Protein AF-A0A4R6CVM8-F1 (afdb_monomer_lite)

Secondary structure (DSSP, 8-state):
---HHHHHHHHHHHHHHHHHHHHHH---HHHHHHHHHTSHHHHHHHH-TTTGGG--HHHHHHHHHHHHH-PPPPHHHHHHHHHHHHHHHHHHHHHHHTT-

Sequence (100 aa):
MLNKKDKTKIQELTDKTVDLIVENMGKSRKEAEQDFQKSDTYAFLWLAKRNIENAHPIILYRMFNSELKAKPIDEEQQSFIDFMTDNTIELITQNTNLGR

Structure (mmCIF, N/CA/C/O backbone):
data_AF-A0A4R6CVM8-F1
#
_entry.id   AF-A0A4R6CVM8-F1
#
loop_
_atom_site.group_PDB
_a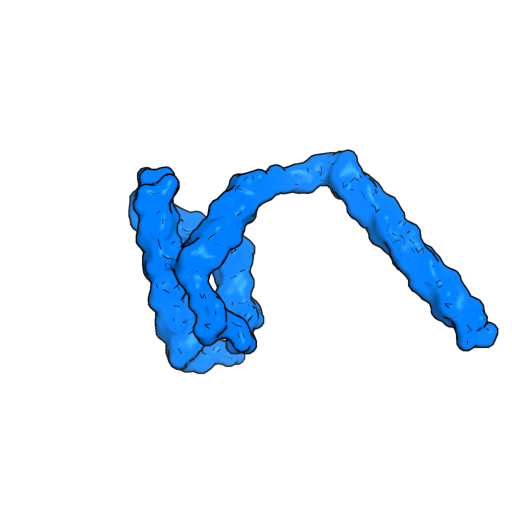tom_site.id
_atom_site.type_symbol
_atom_site.label_atom_id
_atom_site.label_alt_id
_atom_site.label_comp_id
_atom_site.label_asym_id
_atom_site.label_entity_id
_atom_site.label_seq_id
_atom_site.pdbx_PDB_ins_code
_atom_site.Cartn_x
_atom_site.Cartn_y
_atom_site.Cartn_z
_atom_site.occupancy
_atom_site.B_iso_or_equiv
_atom_site.auth_seq_id
_atom_s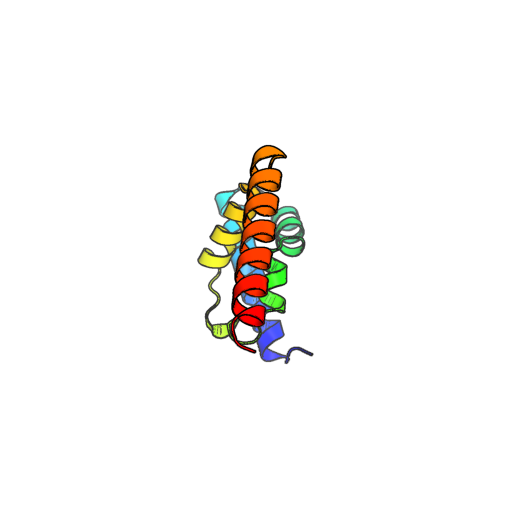ite.auth_comp_id
_atom_site.auth_asym_id
_atom_site.auth_atom_id
_atom_site.pdbx_PDB_model_num
ATOM 1 N N . MET A 1 1 ? 21.695 -5.754 -0.833 1.00 65.94 1 MET A N 1
ATOM 2 C CA . MET A 1 1 ? 21.113 -5.059 0.343 1.00 65.94 1 MET A CA 1
ATOM 3 C C . MET A 1 1 ? 20.666 -3.639 -0.018 1.00 65.94 1 MET A C 1
ATOM 5 O O . MET A 1 1 ? 21.171 -3.107 -1.002 1.00 65.94 1 MET A O 1
ATOM 9 N N . LEU A 1 2 ? 19.685 -3.071 0.696 1.00 73.19 2 LEU A N 1
ATOM 10 C CA . LEU A 1 2 ? 19.306 -1.643 0.625 1.00 73.19 2 LEU A CA 1
ATOM 11 C C . LEU A 1 2 ? 20.267 -0.799 1.468 1.00 73.19 2 LEU A C 1
ATOM 13 O O . LEU A 1 2 ? 20.731 -1.271 2.511 1.00 73.19 2 LEU A O 1
ATOM 17 N N . ASN A 1 3 ? 20.552 0.428 1.029 1.00 83.19 3 ASN A N 1
ATOM 18 C CA . ASN A 1 3 ? 21.408 1.344 1.780 1.00 83.19 3 ASN A CA 1
ATOM 19 C C . ASN A 1 3 ? 20.633 1.970 2.968 1.00 83.19 3 ASN A C 1
ATOM 21 O O . ASN A 1 3 ? 19.417 1.819 3.089 1.00 83.19 3 ASN A O 1
ATOM 25 N N . LYS A 1 4 ? 21.335 2.662 3.876 1.00 84.81 4 LYS A N 1
ATOM 26 C CA . LYS A 1 4 ? 20.716 3.274 5.069 1.00 84.81 4 LYS A CA 1
ATOM 27 C C . LYS A 1 4 ? 19.679 4.354 4.717 1.00 84.81 4 LYS A C 1
ATOM 29 O O . LYS A 1 4 ? 18.637 4.397 5.361 1.00 84.81 4 LYS A O 1
ATOM 34 N N . LYS A 1 5 ? 19.946 5.183 3.701 1.00 86.06 5 LYS A N 1
ATOM 35 C CA . LYS A 1 5 ? 19.048 6.255 3.235 1.00 86.06 5 LYS A CA 1
ATOM 36 C C . LYS A 1 5 ? 17.721 5.673 2.740 1.00 86.06 5 LYS A C 1
ATOM 38 O O . LYS A 1 5 ? 16.665 6.140 3.154 1.00 86.06 5 LYS A O 1
ATOM 43 N N . ASP A 1 6 ? 17.778 4.617 1.932 1.00 85.69 6 ASP A N 1
ATOM 44 C CA . ASP A 1 6 ? 16.592 3.962 1.378 1.00 85.69 6 ASP A CA 1
ATOM 45 C C . ASP A 1 6 ? 15.730 3.358 2.491 1.00 85.69 6 ASP A C 1
ATOM 47 O O . ASP A 1 6 ? 14.516 3.522 2.486 1.00 85.69 6 ASP A O 1
ATOM 51 N N . LYS A 1 7 ? 16.352 2.714 3.490 1.00 87.00 7 LYS A N 1
ATOM 52 C CA . LYS A 1 7 ? 15.630 2.154 4.646 1.00 87.00 7 LYS A CA 1
ATOM 53 C C . LYS A 1 7 ? 14.907 3.235 5.449 1.00 87.00 7 LYS A C 1
ATOM 55 O O . LYS A 1 7 ? 13.743 3.056 5.788 1.00 87.00 7 LYS A O 1
ATOM 60 N N . THR A 1 8 ? 15.574 4.358 5.728 1.00 90.00 8 THR A N 1
ATOM 61 C CA . THR A 1 8 ? 14.941 5.497 6.409 1.00 90.00 8 THR A CA 1
ATOM 62 C C . THR A 1 8 ? 13.774 6.044 5.594 1.00 90.00 8 THR A C 1
ATOM 64 O O . THR A 1 8 ? 12.723 6.337 6.157 1.00 90.00 8 THR A O 1
ATOM 67 N N . LYS A 1 9 ? 13.925 6.139 4.268 1.00 89.62 9 LYS A N 1
ATOM 68 C CA . LYS A 1 9 ? 12.856 6.638 3.402 1.00 89.62 9 LYS A CA 1
ATOM 69 C C . LYS A 1 9 ? 11.662 5.689 3.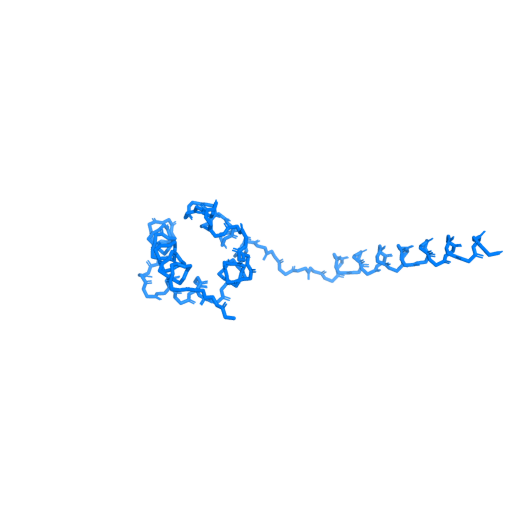342 1.00 89.62 9 LYS A C 1
ATOM 71 O O . LYS A 1 9 ? 10.528 6.149 3.409 1.00 89.62 9 LYS A O 1
ATOM 76 N N . ILE A 1 10 ? 11.910 4.381 3.259 1.00 90.75 10 ILE A N 1
ATOM 77 C CA . ILE A 1 10 ? 10.861 3.358 3.327 1.00 90.75 10 ILE A CA 1
ATOM 78 C C . ILE A 1 10 ? 10.096 3.479 4.645 1.00 90.75 10 ILE A C 1
ATOM 80 O O . ILE A 1 10 ? 8.870 3.469 4.613 1.00 90.75 10 ILE A O 1
ATOM 84 N N . GLN A 1 11 ? 10.782 3.657 5.779 1.00 92.75 11 GLN A N 1
ATOM 85 C CA . GLN A 1 11 ? 10.104 3.847 7.064 1.00 92.75 11 GLN A CA 1
ATOM 86 C C . GLN A 1 11 ? 9.211 5.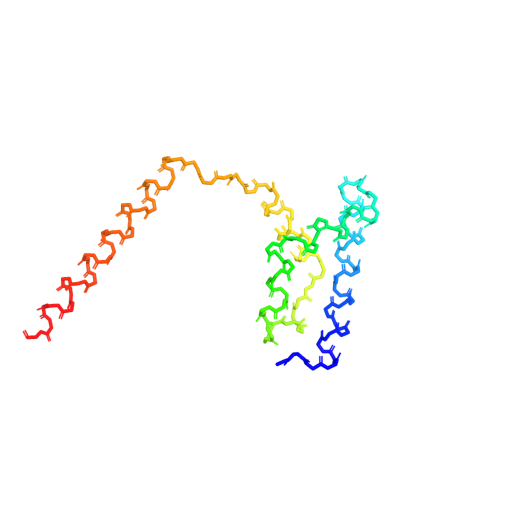096 7.055 1.00 92.75 11 GLN A C 1
ATOM 88 O O . GLN A 1 11 ? 8.036 5.001 7.382 1.00 92.75 11 GLN A O 1
ATOM 93 N N . GLU A 1 12 ? 9.723 6.239 6.586 1.00 94.19 12 GLU A N 1
ATOM 94 C CA . GLU A 1 12 ? 8.943 7.484 6.493 1.00 94.19 12 GLU A CA 1
ATOM 95 C C . GLU A 1 12 ? 7.693 7.323 5.606 1.00 94.19 12 GLU A C 1
ATOM 97 O O . GLU A 1 12 ? 6.609 7.801 5.940 1.00 94.19 12 GLU A O 1
ATOM 102 N N . LEU A 1 13 ? 7.840 6.647 4.463 1.00 94.19 13 LEU A N 1
ATOM 103 C CA . LEU A 1 13 ? 6.731 6.349 3.557 1.00 94.19 13 LEU A CA 1
ATOM 104 C C . LEU A 1 13 ? 5.721 5.397 4.199 1.00 94.19 13 LEU A C 1
ATOM 106 O O . LEU A 1 13 ? 4.520 5.574 4.009 1.00 94.19 13 LEU A O 1
ATOM 110 N N . THR A 1 14 ? 6.205 4.421 4.964 1.00 94.94 14 THR A N 1
ATOM 111 C CA . THR A 1 14 ? 5.373 3.458 5.691 1.00 94.94 14 THR A CA 1
ATOM 112 C C . THR A 1 14 ? 4.527 4.177 6.727 1.00 94.94 14 THR A C 1
ATOM 114 O O . THR A 1 14 ? 3.306 4.085 6.664 1.00 94.94 14 THR A O 1
ATOM 117 N N . ASP A 1 15 ? 5.151 4.966 7.601 1.00 97.12 15 ASP A N 1
ATOM 118 C CA . ASP A 1 15 ? 4.463 5.670 8.685 1.00 97.12 15 ASP A CA 1
ATOM 119 C C . ASP A 1 15 ? 3.357 6.583 8.142 1.00 97.12 15 ASP A C 1
ATOM 121 O O . ASP A 1 15 ? 2.210 6.498 8.578 1.00 97.12 15 ASP A O 1
ATOM 125 N N . LYS A 1 16 ? 3.671 7.382 7.113 1.00 97.56 16 LYS A N 1
ATOM 126 C CA . LYS A 1 16 ? 2.703 8.287 6.472 1.00 97.56 16 LYS A CA 1
ATOM 127 C C . LYS A 1 16 ? 1.584 7.548 5.740 1.00 97.56 16 LYS A C 1
ATOM 129 O O . LYS A 1 16 ? 0.473 8.059 5.643 1.00 97.56 16 LYS A O 1
ATOM 134 N N . THR A 1 17 ? 1.863 6.373 5.179 1.00 96.44 17 THR A N 1
ATOM 135 C CA . THR A 1 17 ? 0.824 5.568 4.518 1.00 96.44 17 THR A CA 1
ATOM 136 C C . THR A 1 17 ? -0.096 4.926 5.552 1.00 96.44 17 THR A C 1
ATOM 138 O O . THR A 1 17 ? -1.309 4.917 5.362 1.00 96.44 17 THR A O 1
ATOM 141 N N . VAL A 1 18 ? 0.458 4.457 6.672 1.00 97.81 18 VAL A N 1
ATOM 142 C CA . VAL A 1 18 ? -0.310 3.935 7.809 1.00 97.81 18 VAL A CA 1
ATOM 143 C C . VAL A 1 18 ? -1.223 5.013 8.392 1.00 97.81 18 VAL A C 1
ATOM 145 O O . VAL A 1 18 ? -2.388 4.720 8.648 1.00 97.81 18 VAL A O 1
ATOM 148 N N . ASP A 1 19 ? -0.751 6.255 8.526 1.00 97.94 19 ASP A N 1
ATOM 149 C CA . ASP A 1 19 ? -1.587 7.386 8.962 1.00 97.94 19 ASP A CA 1
ATOM 150 C C . ASP A 1 19 ? -2.816 7.559 8.057 1.00 97.94 19 ASP A C 1
ATOM 152 O O . ASP A 1 19 ? -3.946 7.612 8.541 1.00 97.94 19 ASP A O 1
ATOM 156 N N . LEU A 1 20 ? -2.618 7.531 6.734 1.00 97.56 20 LEU A N 1
ATOM 157 C CA . LEU A 1 20 ? -3.717 7.611 5.767 1.00 97.56 20 LEU A CA 1
ATOM 158 C C . LEU A 1 20 ? -4.690 6.429 5.887 1.00 97.56 20 LEU A C 1
ATOM 160 O O . LEU A 1 20 ? -5.900 6.619 5.765 1.00 97.56 20 LEU A O 1
ATOM 164 N N . ILE A 1 21 ? -4.191 5.215 6.134 1.00 96.88 21 ILE A N 1
ATOM 165 C CA . ILE A 1 21 ? -5.037 4.031 6.352 1.00 96.88 21 ILE A CA 1
ATOM 166 C C . ILE A 1 21 ? -5.893 4.216 7.612 1.00 96.88 21 ILE A C 1
ATOM 168 O O . ILE A 1 21 ? -7.095 3.959 7.566 1.00 96.88 21 ILE A O 1
ATOM 172 N N . VAL A 1 22 ? -5.305 4.690 8.714 1.00 97.38 22 VAL A N 1
ATOM 173 C CA . VAL A 1 22 ? -6.030 4.978 9.963 1.00 97.38 22 VAL A CA 1
ATOM 174 C C . VAL A 1 22 ? -7.137 6.002 9.719 1.00 97.38 22 VAL A C 1
ATOM 176 O O . VAL A 1 22 ? -8.294 5.739 10.043 1.00 97.38 22 VAL A O 1
ATOM 179 N N . GLU A 1 23 ? -6.801 7.132 9.092 1.00 95.94 23 GLU A N 1
ATOM 180 C CA . GLU A 1 23 ? -7.737 8.229 8.821 1.00 95.94 23 GLU A CA 1
ATOM 181 C C . GLU A 1 23 ? -8.908 7.809 7.927 1.00 95.94 23 GLU A C 1
ATOM 183 O O . GLU A 1 23 ? -10.044 8.220 8.158 1.00 95.94 23 GLU A O 1
ATOM 188 N N . ASN A 1 24 ? -8.649 6.993 6.901 1.00 95.00 24 ASN A N 1
ATOM 189 C CA . ASN A 1 24 ? -9.646 6.691 5.873 1.00 95.00 24 ASN A CA 1
ATOM 190 C C . ASN A 1 24 ? -10.407 5.382 6.107 1.00 95.00 24 ASN A C 1
ATOM 192 O O . ASN A 1 24 ? -11.495 5.209 5.561 1.00 95.00 24 ASN A O 1
ATOM 196 N N . MET A 1 25 ? -9.842 4.443 6.868 1.00 92.38 25 MET A N 1
ATOM 197 C CA . MET A 1 25 ? -10.441 3.122 7.088 1.00 92.38 25 MET A CA 1
ATOM 198 C C . MET A 1 25 ? -10.920 2.904 8.524 1.00 92.38 25 MET A C 1
ATOM 200 O O . MET A 1 25 ? -11.513 1.864 8.802 1.00 92.38 25 MET A O 1
ATOM 204 N N . GLY A 1 26 ? -10.660 3.845 9.440 1.00 88.69 26 GLY A N 1
ATOM 205 C CA . GLY A 1 26 ? -11.081 3.744 10.841 1.00 88.69 26 GLY A CA 1
ATOM 206 C C . GLY A 1 26 ? -10.402 2.610 11.617 1.00 88.69 26 GLY A C 1
ATOM 207 O O . GLY A 1 26 ? -10.922 2.172 12.641 1.00 88.69 26 GLY A O 1
ATOM 208 N N . LYS A 1 27 ? -9.262 2.109 11.126 1.00 91.56 27 LYS A N 1
ATOM 209 C CA . LYS A 1 27 ? -8.466 1.063 11.785 1.00 91.56 27 LYS A CA 1
ATOM 210 C C . LYS A 1 27 ? -7.601 1.657 12.890 1.00 91.56 27 LYS A C 1
ATOM 212 O O . LYS A 1 27 ? -7.176 2.808 12.795 1.00 91.56 27 LYS A O 1
ATOM 217 N N . SER A 1 28 ? -7.261 0.865 13.908 1.00 97.06 28 SER A N 1
ATOM 218 C CA . SER A 1 28 ? -6.201 1.278 14.831 1.00 97.06 28 SER A CA 1
ATOM 219 C C . SER A 1 28 ? -4.857 1.352 14.096 1.00 97.06 28 SER A C 1
ATOM 221 O O . SER A 1 28 ? -4.624 0.622 13.130 1.00 97.06 28 SER A O 1
ATOM 223 N N . ARG A 1 29 ? -3.929 2.195 14.571 1.00 96.50 29 ARG A N 1
ATOM 224 C CA . ARG A 1 29 ? -2.588 2.309 13.965 1.00 96.50 29 ARG A CA 1
ATOM 225 C C . ARG A 1 29 ? -1.882 0.956 13.861 1.00 96.50 29 ARG A C 1
ATOM 227 O O . ARG A 1 29 ? -1.277 0.660 12.840 1.00 96.50 29 ARG A O 1
ATOM 234 N N . LYS A 1 30 ? -1.994 0.131 14.906 1.00 97.12 30 LYS A N 1
ATOM 235 C CA . LYS A 1 30 ? -1.362 -1.192 14.964 1.00 97.12 30 LYS A CA 1
ATOM 236 C C . LYS A 1 30 ? -1.923 -2.140 13.903 1.00 97.12 30 LYS A C 1
ATOM 238 O O . LYS A 1 30 ? -1.151 -2.834 13.253 1.00 97.12 30 LYS A O 1
ATOM 243 N N . GLU A 1 31 ? -3.242 -2.171 13.727 1.00 96.75 31 GLU A N 1
ATOM 244 C CA . GLU A 1 31 ? -3.882 -2.989 12.687 1.00 96.75 31 GLU A CA 1
ATOM 245 C C . GLU A 1 31 ? -3.522 -2.480 11.290 1.00 96.75 31 GLU A C 1
ATOM 247 O O . GLU A 1 31 ? -3.135 -3.265 10.432 1.00 96.75 31 GLU A O 1
ATOM 252 N N . ALA A 1 32 ? -3.574 -1.162 11.078 1.00 97.06 32 ALA A N 1
ATOM 253 C CA . ALA A 1 32 ? -3.198 -0.538 9.814 1.00 97.06 32 ALA A CA 1
ATOM 254 C C . ALA A 1 32 ? -1.747 -0.854 9.417 1.00 97.06 32 ALA A C 1
ATOM 256 O O . ALA A 1 32 ? -1.481 -1.185 8.265 1.00 97.06 32 ALA A O 1
ATOM 257 N N . GLU A 1 33 ? -0.816 -0.796 10.371 1.00 97.12 33 GLU A N 1
ATOM 258 C CA . GLU A 1 33 ? 0.587 -1.137 10.145 1.00 97.12 33 GLU A CA 1
ATOM 259 C C . GLU A 1 33 ? 0.775 -2.620 9.812 1.00 97.12 33 GLU A C 1
ATOM 261 O O . GLU A 1 33 ? 1.474 -2.947 8.854 1.00 97.12 33 GLU A O 1
ATOM 266 N N . GLN A 1 34 ? 0.120 -3.519 10.553 1.00 96.62 34 GLN A N 1
ATOM 267 C CA . GLN A 1 34 ? 0.197 -4.959 10.298 1.00 96.62 34 GLN A CA 1
ATOM 268 C C . GLN A 1 34 ? -0.371 -5.344 8.931 1.00 96.62 34 GLN A C 1
ATOM 270 O O . GLN A 1 34 ? 0.229 -6.164 8.235 1.00 96.62 34 GLN A O 1
ATOM 275 N N . ASP A 1 35 ? -1.507 -4.766 8.548 1.00 95.00 35 ASP A N 1
ATOM 276 C CA . ASP A 1 35 ? -2.132 -5.036 7.255 1.00 95.00 35 ASP A CA 1
ATOM 277 C C . ASP A 1 35 ? -1.291 -4.473 6.113 1.00 95.00 35 ASP A C 1
ATOM 279 O O . ASP A 1 35 ? -1.045 -5.162 5.124 1.00 95.00 35 ASP A O 1
ATOM 283 N N . PHE A 1 36 ? -0.787 -3.245 6.264 1.00 96.19 36 PHE A N 1
ATOM 284 C CA . PHE A 1 36 ? 0.060 -2.638 5.249 1.00 96.19 36 PHE A CA 1
ATOM 285 C C . PHE A 1 36 ? 1.364 -3.420 5.069 1.00 96.19 36 PHE A C 1
ATOM 287 O O . PHE A 1 36 ? 1.727 -3.722 3.941 1.00 96.19 36 PHE A O 1
ATOM 294 N N . GLN A 1 37 ? 2.041 -3.840 6.140 1.00 94.88 37 GLN A N 1
ATOM 295 C CA . GLN A 1 37 ? 3.292 -4.609 6.038 1.00 94.88 37 GLN A CA 1
ATOM 296 C C . GLN A 1 37 ? 3.131 -5.987 5.375 1.00 94.88 37 GLN A C 1
ATOM 298 O O . GLN A 1 37 ? 4.107 -6.525 4.852 1.00 94.88 37 GLN A O 1
ATOM 303 N N . LYS A 1 38 ? 1.923 -6.563 5.388 1.00 94.50 38 LYS A N 1
ATOM 304 C CA . LYS A 1 38 ? 1.600 -7.826 4.702 1.00 94.50 38 LYS A CA 1
ATOM 305 C C . LYS A 1 38 ? 1.176 -7.641 3.245 1.00 94.50 38 LYS A C 1
ATOM 307 O O . LYS A 1 38 ? 1.009 -8.639 2.554 1.00 94.50 38 LYS A O 1
ATOM 312 N N . SER A 1 39 ? 0.978 -6.401 2.809 1.00 93.44 39 SER A N 1
ATOM 313 C CA . SER A 1 39 ? 0.446 -6.086 1.487 1.00 93.44 39 SER A CA 1
ATOM 314 C C . SER A 1 39 ? 1.485 -6.220 0.375 1.00 93.44 39 SER A C 1
ATOM 3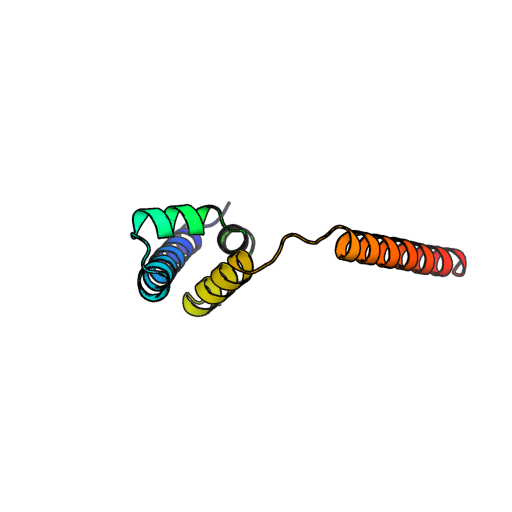16 O O . SER A 1 39 ? 2.678 -5.947 0.571 1.00 93.44 39 SER A O 1
ATOM 318 N N . ASP A 1 40 ? 1.018 -6.543 -0.827 1.00 91.19 40 ASP A N 1
ATOM 319 C CA . ASP A 1 40 ? 1.833 -6.518 -2.045 1.00 91.19 40 ASP A CA 1
ATOM 320 C C . ASP A 1 40 ? 2.344 -5.102 -2.332 1.00 91.19 40 ASP A C 1
ATOM 322 O O . ASP A 1 40 ? 3.474 -4.903 -2.792 1.00 91.19 40 ASP A O 1
ATOM 326 N N . THR A 1 41 ? 1.548 -4.094 -1.974 1.00 91.56 41 THR A N 1
ATOM 327 C CA . THR A 1 41 ? 1.943 -2.684 -2.032 1.00 91.56 41 THR A CA 1
ATOM 328 C C . THR A 1 41 ? 3.204 -2.403 -1.205 1.00 91.56 41 THR A C 1
ATOM 330 O O . THR A 1 41 ? 4.107 -1.688 -1.656 1.00 91.56 41 THR A O 1
ATOM 333 N N . TYR A 1 42 ? 3.309 -2.978 -0.005 1.00 91.75 42 TYR A N 1
ATOM 334 C CA . TYR A 1 42 ? 4.503 -2.853 0.829 1.00 91.75 42 TYR A CA 1
ATOM 335 C C . TYR A 1 42 ? 5.670 -3.679 0.289 1.00 91.75 42 TYR A C 1
ATOM 337 O O . TYR A 1 42 ? 6.798 -3.190 0.260 1.00 91.75 42 TYR A O 1
ATOM 345 N N . ALA A 1 43 ? 5.427 -4.888 -0.222 1.00 89.12 43 ALA A N 1
ATOM 346 C CA . ALA A 1 43 ? 6.473 -5.669 -0.884 1.00 89.12 43 ALA A CA 1
ATOM 347 C C . ALA A 1 43 ? 7.087 -4.905 -2.076 1.00 89.12 43 ALA A C 1
ATOM 349 O O . ALA A 1 43 ? 8.312 -4.876 -2.245 1.00 89.12 43 ALA A O 1
ATOM 350 N N . PHE A 1 44 ? 6.259 -4.198 -2.852 1.00 84.94 44 PHE A N 1
ATOM 351 C CA . PHE A 1 44 ? 6.704 -3.377 -3.977 1.00 84.94 44 PHE A CA 1
ATOM 352 C C . PHE A 1 44 ? 7.673 -2.261 -3.557 1.00 84.94 44 PHE A C 1
ATOM 354 O O . PHE A 1 44 ? 8.666 -2.027 -4.249 1.00 84.94 44 PHE A O 1
ATOM 361 N N . LEU A 1 45 ? 7.463 -1.621 -2.399 1.00 84.31 45 LEU A N 1
ATOM 362 C CA . LEU A 1 45 ? 8.385 -0.614 -1.846 1.00 84.31 45 LEU A CA 1
ATOM 363 C C . LEU A 1 45 ? 9.808 -1.155 -1.653 1.00 84.31 45 LEU A C 1
ATOM 365 O O . LEU A 1 45 ? 10.781 -0.440 -1.899 1.00 84.31 45 LEU A O 1
ATOM 369 N N . TRP A 1 46 ? 9.941 -2.417 -1.241 1.00 81.00 46 TRP A N 1
ATOM 370 C CA . TRP A 1 46 ? 11.240 -3.057 -1.019 1.00 81.00 46 TRP A CA 1
ATOM 371 C C . TRP A 1 46 ? 11.909 -3.523 -2.317 1.00 81.00 46 TRP A C 1
ATOM 373 O O . TRP A 1 46 ? 13.142 -3.517 -2.414 1.00 81.00 46 TRP A O 1
ATOM 383 N N . LEU A 1 47 ? 11.114 -3.906 -3.319 1.00 77.81 47 LEU A N 1
ATOM 384 C CA . LEU A 1 47 ? 11.595 -4.370 -4.623 1.00 77.81 47 LEU A CA 1
ATOM 385 C C . LEU A 1 47 ? 11.987 -3.207 -5.547 1.00 77.81 47 LEU A C 1
ATOM 387 O O . LEU A 1 47 ? 12.964 -3.298 -6.295 1.00 77.81 47 LEU A O 1
ATOM 391 N N . ALA A 1 48 ? 11.281 -2.081 -5.464 1.00 66.88 48 ALA A N 1
ATOM 392 C CA . ALA A 1 48 ? 11.415 -0.955 -6.378 1.00 66.88 48 ALA A CA 1
ATOM 393 C C . ALA A 1 48 ? 12.582 -0.010 -6.027 1.00 66.88 48 ALA A C 1
ATOM 395 O O . ALA A 1 48 ? 12.407 1.206 -5.967 1.00 66.88 48 ALA A O 1
ATOM 396 N N . LYS A 1 49 ? 13.806 -0.538 -5.861 1.00 63.31 49 LYS A N 1
ATOM 397 C CA . LYS A 1 49 ? 15.017 0.239 -5.502 1.00 63.31 49 LYS A CA 1
ATOM 398 C C . LYS A 1 49 ? 15.242 1.523 -6.309 1.00 63.31 49 LYS A C 1
ATOM 400 O O . LYS A 1 49 ? 15.854 2.450 -5.797 1.00 63.31 49 LYS A O 1
ATOM 405 N N . ARG A 1 50 ? 14.796 1.572 -7.569 1.00 59.22 50 ARG A N 1
ATOM 406 C CA . ARG A 1 50 ? 14.951 2.743 -8.450 1.00 59.22 50 ARG A CA 1
ATOM 407 C C . ARG A 1 50 ? 13.817 3.773 -8.341 1.00 59.22 50 ARG A C 1
ATOM 409 O O . ARG A 1 50 ? 13.990 4.878 -8.831 1.00 59.22 50 ARG A O 1
ATOM 416 N N . ASN A 1 51 ? 12.707 3.444 -7.675 1.00 63.25 51 ASN A N 1
ATOM 417 C CA . ASN A 1 51 ? 11.508 4.289 -7.604 1.00 63.25 51 ASN A CA 1
ATOM 418 C C . ASN A 1 51 ? 11.143 4.754 -6.183 1.00 63.25 51 ASN A C 1
ATOM 420 O O . ASN A 1 51 ? 10.168 5.485 -6.037 1.00 63.25 51 ASN A O 1
ATOM 424 N N . ILE A 1 52 ? 11.915 4.397 -5.145 1.00 72.56 52 ILE A N 1
ATOM 425 C CA . ILE A 1 52 ? 11.649 4.827 -3.754 1.00 72.56 52 ILE A CA 1
ATOM 426 C C . ILE A 1 52 ? 11.629 6.359 -3.632 1.00 72.56 52 ILE A C 1
ATOM 428 O O . ILE A 1 52 ? 10.815 6.902 -2.890 1.00 72.56 52 ILE A O 1
ATOM 432 N N . GLU A 1 53 ? 12.479 7.071 -4.380 1.00 71.06 53 GLU A N 1
ATOM 433 C CA . GLU A 1 53 ? 12.515 8.543 -4.354 1.00 71.06 53 GLU A CA 1
ATOM 434 C C . GLU A 1 53 ? 11.246 9.189 -4.936 1.00 71.06 53 GLU A C 1
ATOM 436 O O . GLU A 1 53 ? 10.890 10.291 -4.529 1.00 71.06 53 GLU A O 1
ATOM 441 N N . ASN A 1 54 ? 10.532 8.481 -5.816 1.00 74.25 54 ASN A N 1
ATOM 442 C CA . ASN A 1 54 ? 9.294 8.950 -6.444 1.00 74.25 54 ASN A CA 1
ATOM 443 C C . ASN A 1 54 ? 8.032 8.382 -5.776 1.00 74.25 54 ASN A C 1
ATOM 445 O O . ASN A 1 54 ? 6.915 8.727 -6.163 1.00 74.25 54 ASN A O 1
ATOM 449 N N . ALA A 1 55 ? 8.185 7.492 -4.793 1.00 85.00 55 ALA A N 1
ATOM 450 C CA . ALA A 1 55 ? 7.059 6.932 -4.067 1.00 85.00 55 ALA A CA 1
ATOM 451 C C . ALA A 1 55 ? 6.412 8.008 -3.183 1.00 85.00 55 ALA A C 1
ATOM 453 O O . ALA A 1 55 ? 7.091 8.790 -2.516 1.00 85.00 55 ALA A O 1
ATOM 454 N N . HIS A 1 56 ? 5.079 8.030 -3.162 1.00 91.00 56 HIS A N 1
ATOM 455 C CA . HIS A 1 56 ? 4.302 9.007 -2.406 1.00 91.00 56 HIS A CA 1
ATOM 456 C C . HIS A 1 56 ? 3.258 8.299 -1.529 1.00 91.00 56 HIS A C 1
ATOM 458 O O . HIS A 1 56 ? 2.549 7.433 -2.048 1.00 91.00 56 HIS A O 1
ATOM 464 N N . PRO A 1 57 ? 3.081 8.680 -0.246 1.00 93.75 57 PRO A N 1
ATOM 465 C CA . PRO A 1 57 ? 2.157 8.002 0.673 1.00 93.75 57 PRO A CA 1
ATOM 466 C C . PRO A 1 57 ? 0.722 7.877 0.149 1.00 93.75 57 PRO A C 1
ATOM 468 O O . PRO A 1 57 ? 0.109 6.824 0.253 1.00 93.75 57 PRO A O 1
ATOM 471 N N . ILE A 1 58 ? 0.200 8.920 -0.509 1.00 93.06 58 ILE A N 1
ATOM 472 C CA . ILE A 1 58 ? -1.141 8.884 -1.126 1.00 93.06 58 ILE A CA 1
ATOM 473 C C . ILE A 1 58 ? -1.242 7.813 -2.224 1.00 93.06 58 ILE A C 1
ATOM 475 O O . ILE A 1 58 ? -2.279 7.167 -2.356 1.00 93.06 58 ILE A O 1
ATOM 479 N N . ILE A 1 59 ? -0.186 7.627 -3.022 1.00 91.00 59 ILE A N 1
ATOM 480 C CA . ILE A 1 59 ? -0.169 6.611 -4.083 1.00 91.00 59 ILE A CA 1
ATOM 481 C C . ILE A 1 59 ? -0.141 5.223 -3.448 1.00 91.00 59 ILE A C 1
ATOM 483 O O . ILE A 1 59 ? -0.943 4.375 -3.824 1.00 91.00 59 ILE A O 1
ATOM 487 N N . LEU A 1 60 ? 0.711 5.025 -2.441 1.00 92.81 60 LEU A N 1
ATOM 488 C CA . LEU A 1 60 ? 0.804 3.769 -1.697 1.00 92.81 60 LEU A CA 1
ATOM 489 C C . LEU A 1 60 ? -0.528 3.416 -1.024 1.00 92.81 60 LEU A C 1
ATOM 491 O O . LEU A 1 60 ? -1.011 2.302 -1.170 1.00 92.81 60 LEU A O 1
ATOM 495 N N . TYR A 1 61 ? -1.190 4.380 -0.386 1.00 94.38 61 TYR A N 1
ATOM 496 C CA . TYR A 1 61 ? -2.525 4.183 0.177 1.00 94.38 61 TYR A CA 1
ATOM 497 C C . TYR A 1 61 ? -3.551 3.769 -0.891 1.00 94.38 61 TYR A C 1
ATOM 499 O O . TYR A 1 61 ? -4.333 2.845 -0.678 1.00 94.38 61 TYR A O 1
ATOM 507 N N . ARG A 1 62 ? -3.551 4.419 -2.062 1.00 92.19 62 ARG A N 1
ATOM 508 C CA . ARG A 1 62 ? -4.462 4.061 -3.164 1.00 92.19 62 ARG A CA 1
ATOM 509 C C . ARG A 1 62 ? -4.184 2.666 -3.716 1.00 92.19 62 ARG A C 1
ATOM 511 O O . ARG A 1 62 ? -5.142 1.957 -4.020 1.00 92.19 62 ARG A O 1
ATOM 518 N N . MET A 1 63 ? -2.914 2.283 -3.842 1.00 92.12 63 MET A N 1
ATOM 519 C CA . MET A 1 63 ? -2.510 0.939 -4.262 1.00 92.12 63 MET A CA 1
ATOM 520 C C . MET A 1 63 ? -2.988 -0.102 -3.253 1.00 92.12 63 MET A C 1
ATOM 522 O O . MET A 1 63 ? -3.719 -1.005 -3.639 1.00 92.12 63 MET A O 1
ATOM 526 N N . PHE A 1 64 ? -2.715 0.110 -1.966 1.00 93.56 64 PHE A N 1
ATOM 527 C CA . PHE A 1 64 ? -3.175 -0.760 -0.886 1.00 93.56 64 PHE A CA 1
ATOM 528 C C . PHE A 1 64 ? -4.704 -0.888 -0.859 1.00 93.56 64 PHE A C 1
ATOM 530 O O . PHE A 1 64 ? -5.254 -1.981 -0.805 1.00 93.56 64 PHE A O 1
ATOM 537 N N . ASN A 1 65 ? -5.432 0.223 -0.974 1.00 92.12 65 ASN A N 1
ATOM 538 C CA . ASN A 1 65 ? -6.894 0.188 -1.022 1.00 92.12 65 ASN A CA 1
ATOM 539 C C . ASN A 1 65 ? -7.427 -0.524 -2.279 1.00 92.12 65 ASN A C 1
ATOM 541 O O . ASN A 1 65 ? -8.513 -1.098 -2.249 1.00 92.12 65 ASN A O 1
ATOM 545 N N . SER A 1 66 ? -6.692 -0.470 -3.392 1.00 90.56 66 SER A N 1
ATOM 546 C CA . SER A 1 66 ? -7.047 -1.197 -4.616 1.00 90.56 66 SER A CA 1
ATOM 547 C C . SER A 1 66 ? -6.777 -2.689 -4.466 1.00 90.56 66 SER A C 1
ATOM 549 O O . SER A 1 66 ? -7.625 -3.481 -4.850 1.00 90.56 66 SER A O 1
ATOM 551 N N . GLU A 1 67 ? -5.657 -3.061 -3.848 1.00 91.25 67 GLU A N 1
ATOM 552 C CA . GLU A 1 67 ? -5.303 -4.436 -3.484 1.00 91.25 67 GLU A CA 1
ATOM 553 C C . GLU A 1 67 ? -6.383 -5.072 -2.600 1.00 91.25 67 GLU A C 1
ATOM 555 O O . GLU A 1 67 ? -6.875 -6.148 -2.910 1.00 91.25 67 GLU A O 1
ATOM 560 N N . LEU A 1 68 ? -6.867 -4.361 -1.576 1.00 88.44 68 LEU A N 1
ATOM 561 C CA . LEU A 1 68 ? -7.961 -4.846 -0.724 1.00 88.44 68 LEU A CA 1
ATOM 562 C C . LEU A 1 68 ? -9.296 -5.035 -1.462 1.00 88.44 68 LEU A C 1
ATOM 564 O O . LEU A 1 68 ? -10.142 -5.814 -1.026 1.00 88.44 68 LEU A O 1
ATOM 568 N N . LYS A 1 69 ? -9.522 -4.273 -2.535 1.00 84.06 69 LYS A N 1
ATOM 569 C CA . LYS A 1 69 ? -10.737 -4.345 -3.363 1.00 84.06 69 LYS A CA 1
ATOM 570 C C . LYS A 1 69 ? -10.589 -5.301 -4.536 1.00 84.06 69 LYS A C 1
ATOM 572 O O . LYS A 1 69 ? -11.597 -5.602 -5.181 1.00 84.06 69 LYS A O 1
ATOM 577 N N . ALA A 1 70 ? -9.366 -5.732 -4.838 1.00 78.81 70 ALA A N 1
ATOM 578 C CA . ALA A 1 70 ? -9.117 -6.719 -5.862 1.00 78.81 70 ALA A CA 1
ATOM 579 C C . ALA A 1 70 ? -9.838 -7.993 -5.428 1.00 78.81 70 ALA A C 1
ATOM 581 O O . ALA A 1 70 ? -9.559 -8.572 -4.378 1.00 78.81 70 ALA A O 1
ATOM 582 N N . LYS A 1 71 ? -10.844 -8.386 -6.209 1.00 64.56 71 LYS A N 1
ATOM 583 C CA . LYS A 1 71 ? -11.473 -9.682 -6.006 1.00 64.56 71 LYS A CA 1
ATOM 584 C C . LYS A 1 71 ? -10.428 -10.754 -6.325 1.00 64.56 71 LYS A C 1
ATOM 586 O O . LYS A 1 71 ? -9.602 -10.523 -7.213 1.00 64.56 71 LYS A O 1
ATOM 591 N N . PRO A 1 72 ? -10.469 -11.913 -5.648 1.00 65.88 72 PRO A N 1
ATOM 592 C CA . PRO A 1 72 ? -9.788 -13.087 -6.166 1.00 65.88 72 PRO A CA 1
ATOM 593 C C . PRO A 1 72 ? -10.193 -13.255 -7.630 1.00 65.88 72 PRO A C 1
ATOM 595 O O . PRO A 1 72 ? -11.371 -13.080 -7.953 1.00 65.88 72 PRO A O 1
ATOM 598 N N . ILE A 1 73 ? -9.218 -13.542 -8.490 1.00 66.81 73 ILE A N 1
ATOM 599 C CA . ILE A 1 73 ? -9.493 -13.933 -9.871 1.00 66.81 73 ILE A CA 1
ATOM 600 C C . ILE A 1 73 ? -10.413 -15.150 -9.775 1.00 66.81 73 ILE A C 1
ATOM 602 O O . ILE A 1 73 ? -10.056 -16.150 -9.150 1.00 66.81 73 ILE A O 1
ATOM 606 N N . ASP A 1 74 ? -11.633 -15.018 -10.285 1.00 75.75 74 ASP A N 1
ATOM 607 C CA . ASP A 1 74 ? -12.569 -16.135 -10.314 1.00 75.75 74 ASP A CA 1
ATOM 608 C C . ASP A 1 74 ? -12.148 -17.152 -11.387 1.00 75.75 74 ASP A C 1
ATOM 610 O O . ASP A 1 74 ? -11.308 -16.874 -12.245 1.00 75.75 74 ASP A O 1
ATOM 614 N N . GLU A 1 75 ? -12.692 -18.368 -11.316 1.00 78.12 75 GLU A N 1
ATOM 615 C CA . GLU A 1 75 ? -12.299 -19.464 -12.214 1.00 78.12 75 GLU A CA 1
ATOM 616 C C . GLU A 1 75 ? -12.497 -19.114 -13.698 1.00 78.12 75 GLU A C 1
ATOM 618 O O . GLU A 1 75 ? -11.741 -19.584 -14.548 1.00 78.12 75 GLU A O 1
ATOM 623 N N . GLU A 1 76 ? -13.470 -18.259 -14.019 1.00 78.00 76 GLU A N 1
ATOM 624 C CA . GLU A 1 76 ? -13.754 -17.822 -15.386 1.00 78.00 76 GLU A CA 1
ATOM 625 C C . GLU A 1 76 ? -12.687 -16.836 -15.884 1.00 78.00 76 GLU A C 1
ATOM 627 O O . GLU A 1 76 ? -12.151 -16.992 -16.984 1.00 78.00 76 GLU A O 1
ATOM 632 N N . GLN A 1 77 ? -12.300 -15.871 -15.048 1.00 75.00 77 GLN A N 1
ATOM 633 C CA . GLN A 1 77 ? -11.197 -14.956 -15.337 1.00 75.00 77 GLN A CA 1
ATOM 634 C C . GLN A 1 77 ? -9.855 -15.686 -15.428 1.00 75.00 77 GLN A C 1
ATOM 636 O O . GLN A 1 77 ? -9.059 -15.375 -16.315 1.00 75.00 77 GLN A O 1
ATOM 641 N N . GLN A 1 78 ? -9.612 -16.674 -14.563 1.00 76.19 78 GLN A N 1
ATOM 642 C CA . GLN A 1 78 ? -8.396 -17.483 -14.617 1.00 76.19 78 GLN A CA 1
ATOM 643 C C . GLN A 1 78 ? -8.355 -18.316 -15.903 1.00 76.19 78 GLN A C 1
ATOM 645 O O . GLN A 1 78 ? -7.352 -18.290 -16.609 1.00 76.19 78 GLN A O 1
ATOM 650 N N . SER A 1 79 ? -9.472 -18.949 -16.275 1.00 78.31 79 SER A N 1
ATOM 651 C CA . SER A 1 79 ? -9.586 -19.711 -17.526 1.00 78.31 79 SER A CA 1
ATOM 652 C C . SER A 1 79 ? -9.360 -18.837 -18.765 1.00 78.31 79 SER A C 1
ATOM 654 O O . SER A 1 79 ? -8.734 -19.274 -19.730 1.00 78.31 79 SER A O 1
ATOM 656 N N . PHE A 1 80 ? -9.831 -17.584 -18.752 1.00 75.94 80 PHE A N 1
ATOM 657 C CA . PHE A 1 80 ? -9.567 -16.630 -19.832 1.00 75.94 80 PHE A CA 1
ATOM 658 C C . PHE A 1 80 ? -8.086 -16.234 -19.911 1.00 75.94 80 PHE A C 1
ATOM 660 O O . PHE A 1 80 ? -7.527 -16.162 -21.007 1.00 75.94 80 PHE A O 1
ATOM 667 N N . ILE A 1 81 ? -7.439 -15.990 -18.766 1.00 77.94 81 ILE A N 1
ATOM 668 C CA . ILE A 1 81 ? -6.004 -15.682 -18.705 1.00 77.94 81 ILE A CA 1
ATOM 669 C C . ILE A 1 81 ? -5.183 -16.860 -19.230 1.00 77.94 81 ILE A C 1
ATOM 671 O O . ILE A 1 81 ? -4.285 -16.646 -20.046 1.00 77.94 81 ILE A O 1
ATOM 675 N N . ASP A 1 82 ? -5.511 -18.082 -18.818 1.00 80.50 82 ASP A N 1
ATOM 676 C CA . ASP A 1 82 ? -4.821 -19.296 -19.255 1.00 80.50 82 ASP A CA 1
ATOM 677 C C . ASP A 1 82 ? -4.981 -19.482 -20.775 1.00 80.50 82 ASP A C 1
ATOM 679 O O . ASP A 1 82 ? -3.987 -19.595 -21.491 1.00 80.50 82 ASP A O 1
ATOM 683 N N . PHE A 1 83 ? -6.205 -19.344 -21.303 1.00 81.94 83 PHE A N 1
ATOM 684 C CA . PHE A 1 83 ? -6.480 -19.397 -22.745 1.00 81.94 83 PHE A CA 1
ATOM 685 C C . PHE A 1 83 ? -5.699 -18.345 -23.553 1.00 81.94 83 PHE A C 1
ATOM 687 O O . PHE A 1 83 ? -5.141 -18.639 -24.613 1.00 81.94 83 PHE A O 1
ATOM 694 N N . MET A 1 84 ? -5.648 -17.099 -23.074 1.00 80.88 84 MET A N 1
ATOM 695 C CA . MET A 1 84 ? -4.893 -16.030 -23.738 1.00 80.88 84 MET A CA 1
ATOM 696 C C . MET A 1 84 ? -3.380 -16.263 -23.665 1.00 80.88 84 MET A C 1
ATOM 698 O O . MET A 1 84 ? -2.662 -15.944 -24.618 1.00 80.88 84 MET A O 1
ATOM 702 N N . THR A 1 85 ? -2.892 -16.824 -22.558 1.00 80.00 85 THR A N 1
ATOM 703 C CA . THR A 1 85 ? -1.474 -17.140 -22.347 1.00 80.00 85 THR A CA 1
ATOM 704 C C . THR A 1 85 ? -1.031 -18.259 -23.282 1.00 80.00 85 THR A C 1
ATOM 706 O O . THR A 1 85 ? -0.036 -18.089 -23.990 1.00 80.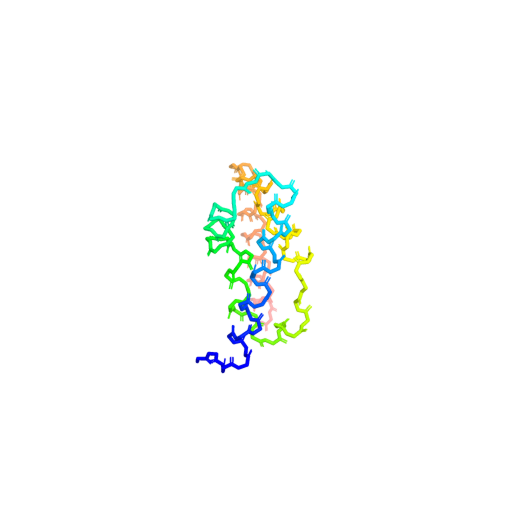00 85 THR A O 1
ATOM 709 N N . ASP A 1 86 ? -1.810 -19.335 -23.377 1.00 78.00 86 ASP A N 1
ATOM 710 C CA . ASP A 1 86 ? -1.540 -20.463 -24.269 1.00 78.00 86 ASP A CA 1
ATOM 711 C C . ASP A 1 86 ? -1.523 -20.026 -25.740 1.00 78.00 86 ASP A C 1
ATOM 713 O O . ASP A 1 86 ? -0.560 -20.301 -26.458 1.00 78.00 86 ASP A O 1
ATOM 717 N N . ASN A 1 87 ? -2.507 -19.226 -26.169 1.00 70.75 87 ASN A N 1
ATOM 718 C CA . ASN A 1 87 ? -2.534 -18.669 -27.527 1.00 70.75 87 ASN A CA 1
ATOM 719 C C . ASN A 1 87 ? -1.340 -17.749 -27.818 1.00 70.75 87 ASN A C 1
ATOM 721 O O . ASN A 1 87 ? -0.805 -17.738 -28.929 1.00 70.75 87 ASN A O 1
ATOM 725 N N . THR A 1 88 ? -0.906 -16.961 -26.833 1.00 70.00 88 THR A N 1
ATOM 726 C CA . THR A 1 88 ? 0.249 -16.066 -26.992 1.00 70.00 88 THR A CA 1
ATOM 727 C C . THR A 1 88 ? 1.545 -16.868 -27.124 1.00 70.00 88 THR A C 1
ATOM 729 O O . THR A 1 88 ? 2.379 -16.554 -27.974 1.00 70.00 88 THR A O 1
ATOM 732 N N . ILE A 1 89 ? 1.706 -17.933 -26.333 1.00 70.75 89 ILE A N 1
ATOM 733 C CA . ILE A 1 89 ? 2.845 -18.856 -26.427 1.00 70.75 89 ILE A CA 1
ATOM 734 C C . ILE A 1 89 ? 2.846 -19.563 -27.785 1.00 70.75 89 ILE A C 1
ATOM 736 O O . ILE A 1 89 ? 3.900 -19.670 -28.420 1.00 70.75 89 ILE A O 1
ATOM 740 N N . GLU A 1 90 ? 1.681 -19.998 -28.266 1.00 74.62 90 GLU A N 1
ATOM 741 C CA . GLU A 1 90 ? 1.550 -20.653 -29.564 1.00 74.62 90 GLU A CA 1
ATOM 742 C C . GLU A 1 90 ? 1.922 -19.702 -30.713 1.00 74.62 90 GLU A C 1
ATOM 744 O O . GLU A 1 90 ? 2.751 -20.050 -31.556 1.00 74.62 90 GLU A O 1
ATOM 749 N N . LEU A 1 91 ? 1.425 -18.462 -30.696 1.00 67.88 91 LEU A N 1
ATOM 750 C CA . LEU A 1 91 ? 1.778 -17.422 -31.671 1.00 67.88 91 LEU A CA 1
ATOM 751 C C . LEU A 1 91 ? 3.277 -17.088 -31.671 1.00 67.88 91 LEU A C 1
ATOM 753 O O . LEU A 1 91 ? 3.873 -16.911 -32.738 1.00 67.88 91 LEU A O 1
ATOM 757 N N . ILE A 1 92 ? 3.914 -17.006 -30.499 1.00 69.00 92 ILE A N 1
ATOM 758 C CA . ILE A 1 92 ? 5.366 -16.786 -30.395 1.00 69.00 92 ILE A CA 1
ATOM 759 C C . ILE A 1 92 ? 6.123 -17.974 -30.996 1.00 69.00 92 ILE A C 1
ATOM 761 O O . ILE A 1 92 ? 7.070 -17.776 -31.763 1.00 69.00 92 ILE A O 1
ATOM 765 N N . THR A 1 93 ? 5.687 -19.197 -30.692 1.00 68.62 93 THR A N 1
ATOM 766 C CA . THR A 1 93 ? 6.316 -20.444 -31.148 1.00 68.62 93 THR A CA 1
ATOM 767 C C . THR A 1 93 ? 6.196 -20.616 -32.663 1.00 68.62 93 THR A C 1
ATOM 769 O O . THR A 1 93 ? 7.169 -20.964 -33.334 1.00 68.62 93 THR A O 1
ATOM 772 N N . GLN A 1 94 ? 5.031 -20.309 -33.238 1.00 67.06 94 GLN A N 1
ATOM 773 C CA . GLN A 1 94 ? 4.822 -20.328 -34.687 1.00 67.06 94 GLN A CA 1
ATOM 774 C C . GLN A 1 94 ? 5.714 -19.296 -35.395 1.00 67.06 94 GLN A C 1
ATOM 776 O O . GLN A 1 94 ? 6.358 -19.620 -36.391 1.00 67.06 94 GLN A O 1
ATOM 781 N N . ASN A 1 95 ? 5.848 -18.084 -34.846 1.00 61.38 95 ASN A N 1
ATOM 782 C CA . ASN A 1 95 ? 6.699 -17.047 -35.439 1.00 61.38 95 ASN A CA 1
ATOM 783 C C . ASN A 1 95 ? 8.206 -17.324 -35.299 1.00 61.38 95 ASN A C 1
ATOM 785 O O . ASN A 1 95 ? 8.978 -16.939 -36.174 1.00 61.38 95 ASN A O 1
ATOM 789 N N . THR A 1 96 ? 8.647 -18.021 -34.246 1.00 60.44 96 THR A N 1
ATOM 790 C CA . THR A 1 96 ? 10.058 -18.440 -34.118 1.00 60.44 96 THR A CA 1
ATOM 791 C C . THR A 1 96 ? 10.416 -19.612 -35.034 1.00 60.44 96 THR A C 1
ATOM 793 O O . THR A 1 96 ? 11.563 -19.703 -35.469 1.00 60.44 96 THR A O 1
ATOM 796 N N . ASN A 1 97 ? 9.453 -20.472 -35.381 1.00 57.56 97 ASN A N 1
ATOM 797 C CA . ASN A 1 97 ? 9.664 -21.596 -36.301 1.00 57.56 97 ASN A CA 1
ATOM 798 C C . ASN A 1 97 ? 9.532 -21.226 -37.790 1.00 57.56 97 ASN A C 1
ATOM 800 O O . ASN A 1 97 ? 10.048 -21.957 -38.628 1.00 57.56 97 ASN A O 1
ATOM 804 N N . LEU A 1 98 ? 8.900 -20.096 -38.130 1.00 54.34 98 LEU A N 1
ATOM 805 C CA . LEU A 1 98 ? 8.834 -19.563 -39.503 1.00 54.34 98 LEU A CA 1
ATOM 806 C C . LEU A 1 98 ? 10.055 -18.706 -39.895 1.00 54.34 98 LEU A C 1
ATOM 808 O O . LEU A 1 98 ? 10.187 -18.316 -41.052 1.00 54.34 98 LEU A O 1
ATOM 812 N N . GLY A 1 99 ? 10.940 -18.400 -38.941 1.00 49.34 99 GLY A N 1
ATOM 813 C CA . GLY A 1 99 ? 12.176 -17.635 -39.150 1.00 49.34 99 GLY A CA 1
ATOM 814 C C . GLY A 1 99 ? 13.440 -18.482 -39.341 1.00 49.34 99 GLY A C 1
ATOM 815 O O . GLY A 1 99 ? 14.539 -17.942 -39.201 1.00 49.34 99 GLY A O 1
ATOM 816 N N . ARG A 1 100 ? 13.307 -19.791 -39.597 1.00 44.97 100 ARG A N 1
ATOM 817 C CA . ARG A 1 100 ? 14.417 -20.714 -39.881 1.00 44.97 100 ARG A CA 1
ATOM 818 C C . ARG A 1 100 ? 14.366 -21.242 -41.304 1.00 44.97 100 ARG A C 1
ATOM 820 O O . ARG A 1 100 ? 13.269 -21.656 -41.729 1.00 44.97 100 ARG A O 1
#

Radius of gyration: 19.38 Å; chains: 1; bounding box: 35×31×55 Å

Foldseek 3Di:
DDDPVLVVLLVVLLQLLLVVCCVPVVDDSVVSSVLLCPDPLSVCSVVCNPCSVVDHSVVSNVVSVVRVVDDPCDPVNVVVVVVVVVVVVVVVVVVVVVVD

Organism: NCBI:txid47770

pLDDT: mean 83.14, std 12.77, range [44.97, 97.94]